Protein AF-A0A1G3KLN8-F1 (afdb_monomer)

Mean predicted aligned error: 6.67 Å

Foldseek 3Di:
DDDQDDDLVVQALKKFKDLDPPVSDTPDIDNDPVVVVVCCVVVVSVDIDIDHRHHPPDDDDD

pLDDT: mean 78.57, std 14.37, range [32.5, 91.94]

Sequence (62 aa):
MDNLFINSELYEGKFVILDNFENKNIIFSSDDTNKLLDEINNKKIESPYIVYVPESNSINIL

Solvent-accessible surface area (backbone atoms only — not comparable to full-atom values): 4013 Å² total; per-residue (Å²): 136,89,85,85,87,73,66,54,92,84,36,46,62,18,36,36,34,20,66,39,85,87,79,61,44,75,78,48,72,39,70,51,66,66,63,48,52,50,50,44,64,71,68,62,57,90,59,64,45,78,44,77,34,67,39,98,83,65,81,83,84,132

Secondary structure (DSSP, 8-state):
-PPP---HHHHTT-EEEES-TTT--EEEEES-HHHHHHHHHHHT-SS-EEEE---TT-----

Radius of gyration: 12.26 Å; Cα contacts (8 Å, |Δi|>4): 81; chains: 1; bounding box: 28×23×33 Å

Structure (mmCIF, N/CA/C/O backbone):
data_AF-A0A1G3KLN8-F1
#
_entry.id   AF-A0A1G3KLN8-F1
#
loop_
_atom_site.group_PDB
_atom_site.id
_atom_site.type_symbol
_atom_site.label_atom_id
_atom_site.label_alt_id
_atom_site.label_comp_id
_atom_site.label_asym_id
_atom_site.label_entity_id
_atom_site.label_seq_id
_atom_site.pdbx_PDB_ins_code
_atom_site.Cartn_x
_atom_site.Cartn_y
_atom_site.Cartn_z
_atom_site.occupancy
_atom_site.B_iso_or_equiv
_atom_site.auth_seq_id
_atom_site.auth_comp_id
_atom_site.auth_asym_id
_atom_site.auth_atom_id
_atom_site.pdbx_PDB_model_num
ATOM 1 N N . MET A 1 1 ? -21.138 -0.385 -11.483 1.00 49.88 1 MET A N 1
ATOM 2 C CA . MET A 1 1 ? -19.739 -0.812 -11.294 1.00 49.88 1 MET A CA 1
ATOM 3 C C . MET A 1 1 ? -18.979 0.416 -10.858 1.00 49.88 1 MET A C 1
ATOM 5 O O . MET A 1 1 ? -19.001 1.399 -11.590 1.00 49.88 1 MET A O 1
ATOM 9 N N . ASP A 1 2 ? -18.417 0.393 -9.656 1.00 57.56 2 ASP A N 1
ATOM 10 C CA . ASP A 1 2 ? -17.616 1.500 -9.144 1.00 57.56 2 ASP A CA 1
ATOM 11 C C . ASP A 1 2 ? -16.190 1.402 -9.675 1.00 57.56 2 ASP A C 1
ATOM 13 O O . ASP A 1 2 ? -15.544 0.364 -9.557 1.00 57.56 2 ASP A O 1
ATOM 17 N N . ASN A 1 3 ? -15.707 2.493 -10.268 1.00 65.38 3 ASN A N 1
ATOM 18 C CA . ASN A 1 3 ? -14.362 2.566 -10.828 1.00 65.38 3 ASN A CA 1
ATOM 19 C C . ASN A 1 3 ? -13.427 3.267 -9.838 1.00 65.38 3 ASN A C 1
ATOM 21 O O . ASN A 1 3 ? -13.711 4.384 -9.391 1.00 65.38 3 ASN A O 1
ATOM 25 N N . LEU A 1 4 ? -12.315 2.621 -9.498 1.00 69.12 4 LEU A N 1
ATOM 26 C CA . LEU A 1 4 ? -11.227 3.195 -8.713 1.00 69.12 4 LEU A CA 1
ATOM 27 C C . LEU A 1 4 ? -10.175 3.762 -9.676 1.00 69.12 4 LEU A C 1
ATOM 29 O O . LEU A 1 4 ? -9.641 3.028 -10.502 1.00 69.12 4 LEU A O 1
ATOM 33 N N . PHE A 1 5 ? -9.887 5.060 -9.575 1.00 69.88 5 PHE A N 1
ATOM 34 C CA . PHE A 1 5 ? -8.858 5.720 -10.380 1.00 69.88 5 PHE A CA 1
ATOM 35 C C . PHE A 1 5 ? -7.628 5.961 -9.507 1.00 69.88 5 PHE A C 1
ATOM 37 O O . PHE A 1 5 ? -7.656 6.811 -8.620 1.00 69.88 5 PHE A O 1
ATOM 44 N N . ILE A 1 6 ? -6.562 5.200 -9.748 1.00 73.06 6 ILE A N 1
ATOM 45 C CA . IL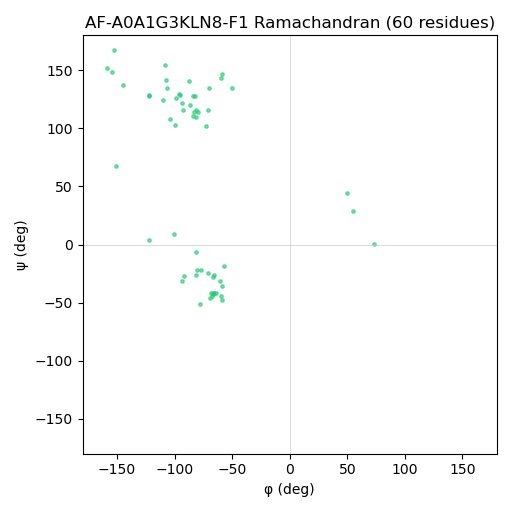E A 1 6 ? -5.259 5.384 -9.099 1.00 73.06 6 ILE A CA 1
ATOM 46 C C . ILE A 1 6 ? -4.311 5.993 -10.127 1.00 73.06 6 ILE A C 1
ATOM 48 O O . ILE A 1 6 ? -4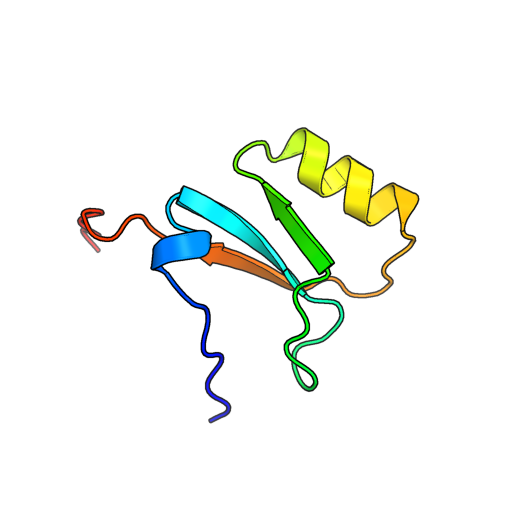.272 5.546 -11.272 1.00 73.06 6 ILE A O 1
ATOM 52 N N . ASN A 1 7 ? -3.546 7.009 -9.726 1.00 75.25 7 ASN A N 1
ATOM 53 C CA . ASN A 1 7 ? -2.521 7.588 -10.587 1.00 75.25 7 ASN A CA 1
ATOM 54 C C . ASN A 1 7 ? -1.331 6.621 -10.710 1.00 75.25 7 ASN A C 1
ATOM 56 O O . ASN A 1 7 ? -0.507 6.526 -9.800 1.00 75.25 7 ASN A O 1
ATOM 60 N N . SER A 1 8 ? -1.247 5.907 -11.831 1.00 73.62 8 SER A N 1
ATOM 61 C CA . SER A 1 8 ? -0.204 4.910 -12.083 1.00 73.62 8 SER A CA 1
ATOM 62 C C . SER A 1 8 ? 1.210 5.494 -12.057 1.00 73.62 8 SER A C 1
ATOM 64 O O . SER A 1 8 ? 2.113 4.817 -11.588 1.00 73.62 8 SER A O 1
ATOM 66 N N . GLU A 1 9 ? 1.410 6.756 -12.447 1.00 79.44 9 GLU A N 1
ATOM 67 C CA . GLU A 1 9 ? 2.740 7.392 -12.459 1.00 79.44 9 GLU A CA 1
ATOM 68 C C . GLU A 1 9 ? 3.341 7.558 -11.052 1.00 79.44 9 GLU A C 1
ATOM 70 O O . GLU A 1 9 ? 4.555 7.607 -10.886 1.00 79.44 9 GLU A O 1
ATOM 75 N N . LEU A 1 10 ? 2.500 7.651 -10.016 1.00 81.19 10 LEU A N 1
ATOM 76 C CA . LEU A 1 10 ? 2.951 7.861 -8.633 1.00 81.19 10 LEU A CA 1
ATOM 77 C C . LEU A 1 10 ? 3.167 6.549 -7.868 1.00 81.19 10 LEU A C 1
ATOM 79 O O . LEU A 1 10 ? 3.950 6.487 -6.906 1.00 81.19 10 LEU A O 1
ATOM 83 N N . TYR A 1 11 ? 2.446 5.508 -8.278 1.00 86.38 11 TYR A N 1
ATOM 84 C CA . TYR A 1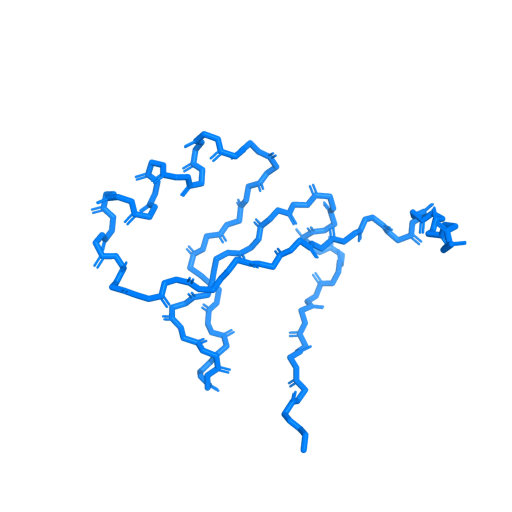 11 ? 2.313 4.269 -7.522 1.00 86.38 11 TYR A CA 1
ATOM 85 C C . TYR A 1 11 ? 2.762 3.028 -8.289 1.00 86.38 11 TYR A C 1
ATOM 87 O O . TYR A 1 11 ? 2.642 1.940 -7.742 1.00 86.38 11 TYR A O 1
ATOM 95 N N . GLU A 1 12 ? 3.295 3.163 -9.503 1.00 88.31 12 GLU A N 1
ATOM 96 C CA . GLU A 1 12 ? 3.818 2.027 -10.263 1.00 88.31 12 GLU A CA 1
ATOM 97 C C . GLU A 1 12 ? 4.784 1.163 -9.444 1.00 88.31 12 GLU A C 1
ATOM 99 O O . GLU A 1 12 ? 5.633 1.664 -8.702 1.00 88.31 12 GLU A O 1
ATOM 104 N N . GLY A 1 13 ? 4.588 -0.153 -9.530 1.00 87.81 13 GLY A N 1
ATOM 105 C CA . GLY A 1 13 ? 5.370 -1.143 -8.796 1.00 87.81 13 GLY A CA 1
ATOM 106 C C . GLY A 1 13 ? 5.059 -1.217 -7.297 1.00 87.81 13 GLY A C 1
ATOM 107 O O . GLY A 1 13 ? 5.657 -2.034 -6.599 1.00 87.81 13 GLY A O 1
ATOM 108 N N . LYS A 1 14 ? 4.121 -0.411 -6.780 1.00 90.38 14 LYS A N 1
ATOM 109 C CA . LYS A 1 14 ? 3.790 -0.351 -5.351 1.00 90.38 14 LYS A CA 1
ATOM 110 C C . LYS A 1 14 ? 2.436 -0.975 -5.052 1.00 90.38 14 LYS A C 1
ATOM 112 O O . LYS A 1 14 ? 1.505 -0.986 -5.857 1.00 90.38 14 LYS A O 1
ATOM 117 N N . PHE A 1 15 ? 2.309 -1.423 -3.816 1.00 90.56 15 PHE A N 1
ATOM 118 C CA . PHE A 1 15 ? 1.033 -1.689 -3.185 1.00 90.56 15 PHE A CA 1
ATOM 119 C C . PHE A 1 15 ? 0.510 -0.413 -2.532 1.00 90.56 15 PHE A C 1
ATOM 121 O O . PHE A 1 15 ? 1.265 0.351 -1.928 1.00 90.56 15 PHE A O 1
ATOM 128 N N . VAL A 1 16 ? -0.794 -0.197 -2.631 1.00 89.69 16 VAL A N 1
ATOM 129 C CA . VAL A 1 16 ? -1.497 0.981 -2.131 1.00 89.69 16 VAL A CA 1
ATOM 130 C C . VAL A 1 16 ? -2.566 0.530 -1.142 1.00 89.69 16 VAL A C 1
ATOM 132 O O . VAL A 1 16 ? -3.361 -0.353 -1.462 1.00 89.69 16 VAL A O 1
ATOM 135 N N . ILE A 1 17 ? -2.585 1.131 0.050 1.00 88.81 17 ILE A N 1
ATOM 136 C CA . ILE A 1 17 ? -3.617 0.916 1.068 1.00 88.81 17 ILE A CA 1
ATOM 137 C C . ILE A 1 17 ? -4.668 2.015 0.970 1.00 88.81 17 ILE A C 1
ATOM 139 O O . ILE A 1 17 ? -4.342 3.205 1.042 1.00 88.81 17 ILE A O 1
ATOM 143 N N . LEU A 1 18 ? -5.928 1.598 0.908 1.00 86.56 18 LEU A N 1
ATOM 144 C CA . LEU A 1 18 ? -7.099 2.461 1.010 1.00 86.56 18 LEU A CA 1
ATOM 145 C C . LEU A 1 18 ? -7.786 2.237 2.364 1.00 86.56 18 LEU A C 1
ATOM 147 O O . LEU A 1 18 ? -7.8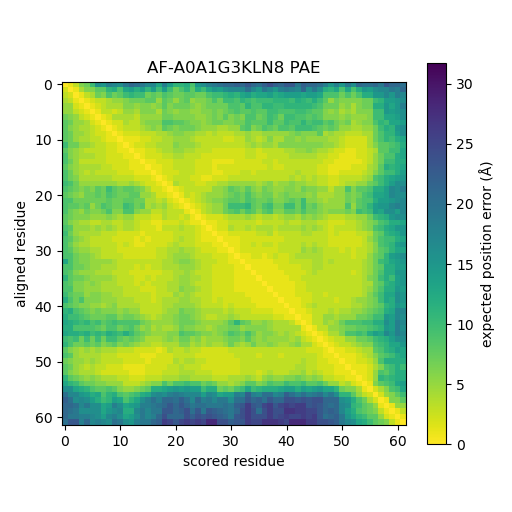69 1.096 2.828 1.00 86.56 18 LEU A O 1
ATOM 151 N N . ASP A 1 19 ? -8.294 3.309 2.981 1.00 81.88 19 ASP A N 1
ATOM 152 C CA . ASP A 1 19 ? -9.092 3.216 4.220 1.00 81.88 19 ASP A CA 1
ATOM 153 C C . ASP A 1 19 ? -10.423 2.510 3.994 1.00 81.88 19 ASP A C 1
ATOM 155 O O . ASP A 1 19 ? -10.848 1.699 4.813 1.00 81.88 19 ASP A O 1
ATOM 159 N N . ASN A 1 20 ? -11.075 2.823 2.881 1.00 77.00 20 ASN A N 1
ATOM 160 C CA . ASN A 1 20 ? -12.269 2.168 2.400 1.00 77.00 20 ASN A CA 1
ATOM 161 C C . ASN A 1 20 ? -12.354 2.273 0.861 1.00 77.00 20 ASN A C 1
ATOM 163 O O . ASN A 1 20 ? -11.655 3.060 0.214 1.00 77.00 20 ASN A O 1
ATOM 167 N N . PHE A 1 21 ? -13.253 1.489 0.266 1.00 73.12 21 PHE A N 1
ATOM 168 C CA . PHE A 1 21 ? -13.459 1.471 -1.183 1.00 73.12 21 PHE A CA 1
ATOM 169 C C . PHE A 1 21 ? -14.337 2.627 -1.715 1.00 73.12 21 PHE A C 1
ATOM 171 O O . PHE A 1 21 ? -14.249 2.977 -2.891 1.00 73.12 21 PHE A O 1
ATOM 178 N N . GLU A 1 22 ? -15.169 3.239 -0.871 1.00 75.38 22 GLU A N 1
ATOM 179 C CA . GLU A 1 22 ? -16.106 4.315 -1.240 1.00 75.38 22 GLU A CA 1
ATOM 180 C C . GLU A 1 22 ? -15.412 5.682 -1.401 1.00 75.38 22 GLU A C 1
ATOM 182 O O . GLU A 1 22 ? -15.536 6.337 -2.436 1.00 75.38 22 GLU A O 1
ATOM 187 N N . ASN A 1 23 ? -14.640 6.083 -0.393 1.00 69.94 23 ASN A N 1
ATOM 188 C CA . ASN A 1 23 ? -13.846 7.305 -0.301 1.00 69.94 23 ASN A CA 1
ATOM 189 C C . ASN A 1 23 ? -12.559 7.224 -1.121 1.00 69.94 23 ASN A C 1
ATOM 191 O O . ASN A 1 23 ? -12.009 8.265 -1.477 1.00 69.94 23 ASN A O 1
ATOM 195 N N . LYS A 1 24 ? -12.086 6.005 -1.424 1.00 74.75 24 LYS A N 1
ATOM 196 C CA . LYS A 1 24 ? -10.921 5.752 -2.289 1.00 74.75 24 LYS A CA 1
ATOM 197 C C . LYS A 1 24 ? -9.667 6.497 -1.819 1.00 74.75 24 LYS A C 1
ATOM 199 O O . LYS A 1 24 ? -8.822 6.878 -2.628 1.00 74.75 24 LYS A O 1
ATOM 204 N N . ASN A 1 25 ? -9.564 6.745 -0.517 1.00 83.50 25 ASN A N 1
ATOM 205 C CA . ASN A 1 25 ? -8.515 7.573 0.043 1.00 83.50 25 ASN A CA 1
ATOM 206 C C . ASN A 1 25 ? -7.275 6.718 0.310 1.00 83.50 25 ASN A C 1
ATOM 208 O O . ASN A 1 25 ? -7.315 5.745 1.062 1.00 83.50 25 ASN A O 1
ATOM 212 N N . ILE A 1 26 ? -6.172 7.089 -0.335 1.00 86.44 26 ILE A N 1
ATOM 213 C CA . ILE A 1 26 ? -4.893 6.395 -0.217 1.00 86.44 26 ILE A CA 1
ATOM 214 C C . ILE A 1 26 ? -4.203 6.862 1.061 1.00 86.44 26 ILE A C 1
ATOM 216 O O . ILE A 1 26 ? -3.807 8.019 1.179 1.00 86.44 26 ILE A O 1
ATOM 220 N N . ILE A 1 27 ? -4.015 5.949 2.009 1.00 87.44 27 ILE A N 1
ATOM 221 C CA . ILE A 1 27 ? -3.387 6.269 3.298 1.00 87.44 27 ILE A CA 1
ATOM 222 C C . ILE A 1 27 ? -1.883 5.998 3.271 1.00 87.44 27 ILE A C 1
ATOM 224 O O . I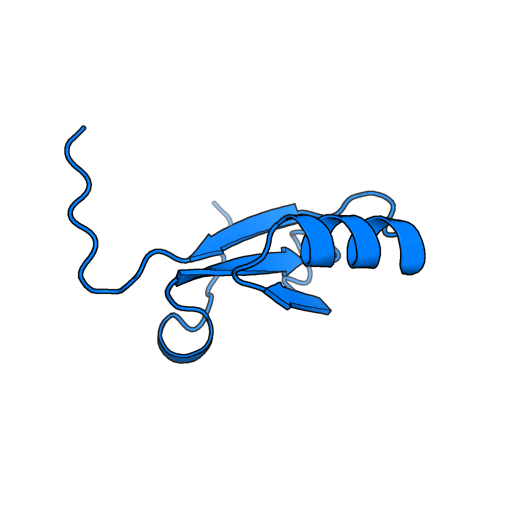LE A 1 27 ? -1.115 6.630 4.003 1.00 87.44 27 ILE A O 1
ATOM 228 N N . PHE A 1 28 ? -1.467 5.006 2.485 1.00 89.69 28 PHE A N 1
ATOM 229 C CA . PHE A 1 28 ? -0.085 4.555 2.427 1.00 89.69 28 PHE A CA 1
ATOM 230 C C . PHE A 1 28 ? 0.192 3.802 1.127 1.00 89.69 28 PHE A C 1
ATOM 232 O O . PHE A 1 28 ? -0.702 3.172 0.562 1.00 89.69 28 PHE A O 1
ATOM 239 N N . SER A 1 29 ? 1.441 3.840 0.670 1.00 91.38 29 SER A N 1
ATOM 240 C CA . SER A 1 29 ? 1.904 3.038 -0.459 1.00 91.38 29 SER A CA 1
ATOM 241 C C . SER A 1 29 ? 3.348 2.600 -0.254 1.00 91.38 29 SER A C 1
ATOM 243 O O . SER A 1 29 ? 4.175 3.422 0.142 1.00 91.38 29 SER A O 1
ATOM 245 N N . SER A 1 30 ? 3.658 1.348 -0.572 1.00 91.94 30 SER A N 1
ATOM 246 C CA . SER A 1 30 ? 5.002 0.775 -0.458 1.00 91.94 30 SER A CA 1
ATOM 247 C C . SER A 1 30 ? 5.167 -0.387 -1.436 1.00 91.94 30 SER A C 1
ATOM 249 O O . SER A 1 30 ? 4.206 -1.088 -1.737 1.00 91.94 30 SER A O 1
ATOM 251 N N . ASP A 1 31 ? 6.380 -0.590 -1.933 1.00 91.62 31 ASP A N 1
ATOM 252 C CA . ASP A 1 31 ? 6.812 -1.799 -2.648 1.00 91.62 31 ASP A CA 1
ATOM 253 C C . ASP A 1 31 ? 7.187 -2.936 -1.675 1.00 91.62 31 ASP A C 1
ATOM 255 O O . ASP A 1 31 ? 7.053 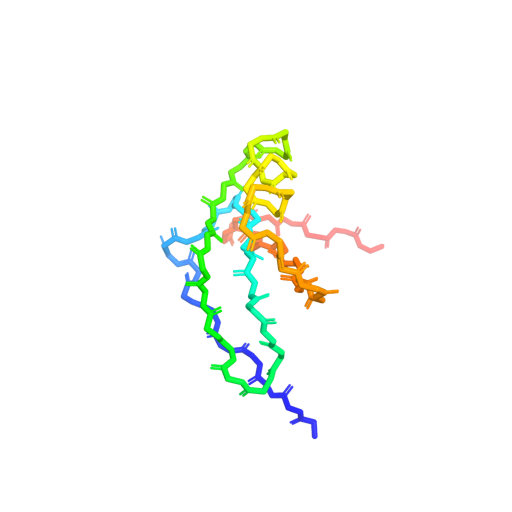-4.113 -1.997 1.00 91.62 31 ASP A O 1
ATOM 259 N N . ASP A 1 32 ? 7.598 -2.591 -0.452 1.00 91.62 32 ASP A N 1
ATOM 260 C CA . ASP A 1 32 ? 7.870 -3.529 0.637 1.00 91.62 32 ASP A CA 1
ATOM 261 C C . ASP A 1 32 ? 6.577 -3.920 1.368 1.00 91.62 32 ASP A C 1
ATOM 263 O O . ASP A 1 32 ? 5.946 -3.098 2.047 1.00 91.62 32 ASP A O 1
ATOM 267 N N . THR A 1 33 ? 6.201 -5.194 1.255 1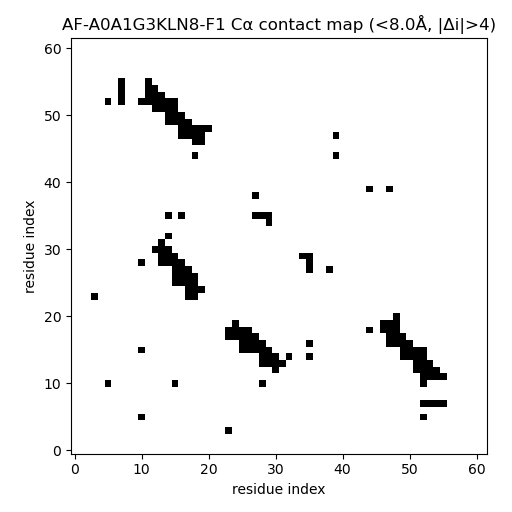.00 86.81 33 THR A N 1
ATOM 268 C CA . THR A 1 33 ? 5.011 -5.765 1.895 1.00 86.81 33 THR A CA 1
ATOM 269 C C . THR A 1 33 ? 5.101 -5.802 3.419 1.00 86.81 33 THR A C 1
ATOM 271 O O . THR A 1 33 ? 4.067 -5.722 4.077 1.00 86.81 33 THR A O 1
ATOM 274 N N . ASN A 1 34 ? 6.302 -5.889 4.004 1.00 89.81 34 ASN A N 1
ATOM 275 C CA . ASN A 1 34 ? 6.450 -5.915 5.463 1.00 89.81 34 ASN A CA 1
ATOM 276 C C . ASN A 1 34 ? 6.098 -4.551 6.058 1.00 89.81 34 ASN A C 1
ATOM 278 O O . ASN A 1 34 ? 5.274 -4.470 6.964 1.00 89.81 34 ASN A O 1
ATOM 282 N N . LYS A 1 35 ? 6.620 -3.468 5.464 1.00 90.69 35 LYS A N 1
ATOM 283 C CA . LYS A 1 35 ? 6.265 -2.093 5.860 1.00 90.69 35 LYS A CA 1
ATOM 284 C C . LYS A 1 35 ? 4.772 -1.824 5.724 1.00 90.69 35 LYS A C 1
ATOM 286 O O . LYS A 1 35 ? 4.194 -1.095 6.521 1.00 90.69 35 LYS A O 1
ATOM 291 N N . LEU A 1 36 ? 4.150 -2.411 4.707 1.00 88.69 36 LEU A N 1
ATOM 292 C CA . LEU A 1 36 ? 2.726 -2.259 4.454 1.00 88.69 36 LEU A CA 1
ATOM 293 C C . LEU A 1 36 ? 1.881 -2.921 5.553 1.00 88.69 36 LEU A C 1
ATOM 295 O O . LEU A 1 36 ? 0.935 -2.312 6.049 1.00 88.69 36 LEU A O 1
ATOM 299 N N . LEU A 1 37 ? 2.252 -4.132 5.974 1.00 86.38 37 LEU A N 1
ATOM 300 C CA . LEU A 1 37 ? 1.611 -4.824 7.095 1.00 86.38 37 LEU A CA 1
ATOM 301 C C . LEU A 1 37 ? 1.838 -4.094 8.422 1.00 86.38 37 LEU A C 1
ATOM 303 O O . LEU A 1 37 ? 0.897 -3.949 9.204 1.00 86.38 37 LEU A O 1
ATOM 307 N N . ASP A 1 38 ? 3.051 -3.597 8.657 1.00 90.25 38 ASP A N 1
ATOM 308 C CA . ASP A 1 38 ? 3.370 -2.807 9.846 1.00 90.25 38 ASP A CA 1
ATOM 309 C C . ASP A 1 38 ? 2.497 -1.548 9.924 1.00 90.25 38 ASP A C 1
ATOM 311 O O . ASP A 1 38 ? 1.927 -1.260 10.974 1.00 90.25 38 ASP A O 1
ATOM 315 N N . GLU A 1 39 ? 2.309 -0.830 8.814 1.00 88.94 39 GLU A N 1
ATOM 316 C CA . GLU A 1 39 ? 1.430 0.344 8.758 1.00 88.94 39 GLU A CA 1
ATOM 317 C C . GLU A 1 39 ? -0.043 0.006 9.008 1.00 88.94 39 GLU A C 1
ATOM 319 O O . GLU A 1 39 ? -0.711 0.721 9.757 1.00 88.94 39 GLU A O 1
ATOM 324 N N . ILE A 1 40 ? -0.556 -1.097 8.450 1.00 86.38 40 ILE A N 1
ATOM 325 C CA . ILE A 1 40 ? -1.929 -1.562 8.719 1.00 86.38 40 ILE A CA 1
ATOM 326 C C . ILE A 1 40 ? -2.121 -1.828 10.214 1.00 86.38 40 ILE A C 1
ATOM 328 O O . ILE A 1 40 ? -3.094 -1.357 10.814 1.00 86.38 40 ILE A O 1
ATOM 332 N N . ASN A 1 41 ? -1.170 -2.542 10.818 1.00 86.12 41 ASN A N 1
ATOM 333 C CA . ASN A 1 41 ? -1.207 -2.904 12.229 1.00 86.12 41 ASN A CA 1
ATOM 334 C C . ASN A 1 41 ? -1.078 -1.670 13.135 1.00 86.12 41 ASN A C 1
ATOM 336 O O . ASN A 1 41 ? -1.826 -1.530 14.104 1.00 86.12 41 ASN A O 1
ATOM 340 N N . ASN A 1 42 ? -0.173 -0.748 12.800 1.00 88.50 42 ASN A N 1
ATOM 341 C CA . ASN A 1 42 ? 0.074 0.469 13.573 1.00 88.50 42 ASN A CA 1
ATOM 342 C C . ASN A 1 42 ? -1.103 1.446 13.508 1.00 88.50 42 ASN A C 1
ATOM 344 O O . ASN A 1 42 ? -1.485 2.022 14.529 1.00 88.50 42 ASN A O 1
ATOM 348 N N . LYS A 1 43 ? -1.704 1.625 12.325 1.00 83.56 43 LYS A N 1
ATOM 349 C CA . LYS A 1 43 ? -2.833 2.545 12.126 1.00 83.56 43 LYS A CA 1
ATOM 350 C C . LYS A 1 43 ? -4.182 1.965 12.544 1.00 83.56 43 LYS A C 1
ATOM 352 O O . LYS A 1 43 ? -5.157 2.712 12.561 1.00 83.56 43 LYS A O 1
ATOM 357 N N . LYS A 1 44 ? -4.242 0.677 12.912 1.00 82.12 44 LYS A N 1
ATOM 358 C CA . LYS A 1 44 ? -5.472 -0.032 13.313 1.00 82.12 44 LYS A CA 1
ATOM 359 C C . LYS A 1 44 ? -6.606 0.165 12.303 1.00 82.12 44 LYS A C 1
ATOM 361 O O . LYS A 1 44 ? -7.743 0.446 12.675 1.00 82.12 44 LYS A O 1
ATOM 366 N N . ILE A 1 45 ? -6.280 0.060 11.017 1.00 78.88 45 ILE A N 1
ATOM 367 C CA . ILE A 1 45 ? -7.279 0.167 9.954 1.00 78.88 45 ILE A CA 1
ATOM 368 C C . ILE A 1 45 ? -8.121 -1.111 10.016 1.00 78.88 45 ILE A C 1
ATOM 370 O O . ILE A 1 45 ? -7.593 -2.202 9.833 1.00 78.88 45 ILE A O 1
ATOM 374 N N . GLU A 1 46 ? -9.415 -0.991 10.314 1.00 74.38 46 GLU A N 1
ATOM 375 C CA . GLU A 1 46 ? -10.283 -2.157 10.545 1.00 74.38 46 GLU A CA 1
ATOM 376 C C . GLU A 1 46 ? -10.591 -2.949 9.265 1.00 74.38 46 GLU A C 1
ATOM 378 O O . GLU A 1 46 ? -10.913 -4.134 9.329 1.00 74.38 46 GLU A O 1
ATOM 383 N N . SER A 1 47 ? -10.516 -2.319 8.089 1.00 78.56 47 SER A N 1
ATOM 384 C CA . SER A 1 47 ? -10.799 -2.967 6.798 1.00 78.56 47 SER A CA 1
ATOM 385 C C . SER A 1 47 ? -9.997 -2.338 5.653 1.00 78.56 47 SER A C 1
ATOM 387 O O . SER A 1 47 ? -10.573 -1.686 4.780 1.00 78.56 47 SER A O 1
ATOM 389 N N . PRO A 1 48 ? -8.660 -2.496 5.648 1.00 82.62 48 PRO A N 1
ATOM 390 C CA . PRO A 1 48 ? -7.820 -1.930 4.605 1.00 82.62 48 PRO A 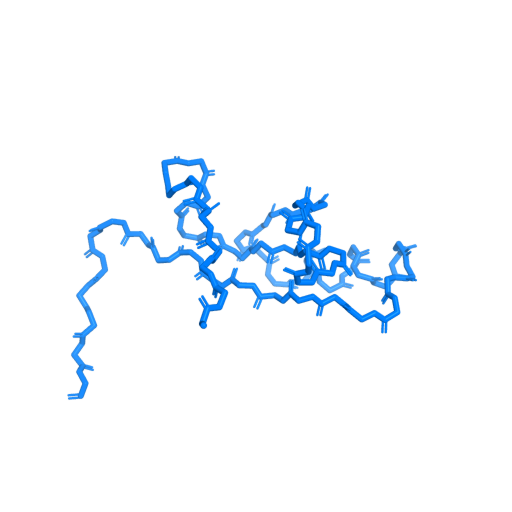CA 1
ATOM 391 C C . PRO A 1 48 ? -8.050 -2.667 3.284 1.00 82.62 48 PRO A C 1
ATOM 393 O O . PRO A 1 48 ? -8.029 -3.898 3.232 1.00 82.62 48 PRO A O 1
ATOM 396 N N . TYR A 1 49 ? -8.195 -1.913 2.199 1.00 86.94 49 TYR A N 1
ATOM 397 C CA . TYR A 1 49 ? -8.119 -2.474 0.852 1.00 86.94 49 TYR A CA 1
ATOM 398 C C . TYR A 1 49 ? -6.701 -2.291 0.331 1.00 86.94 49 TYR A C 1
ATOM 400 O O . TYR A 1 49 ? -6.171 -1.183 0.356 1.00 86.94 49 TYR A O 1
ATOM 408 N N . ILE A 1 50 ? -6.096 -3.374 -0.149 1.00 86.75 50 ILE A N 1
ATOM 409 C CA . ILE A 1 50 ? -4.745 -3.357 -0.709 1.00 86.75 50 ILE A CA 1
ATOM 410 C C . ILE A 1 50 ? -4.857 -3.575 -2.212 1.00 86.75 50 ILE A C 1
ATOM 412 O O . ILE A 1 50 ? -5.426 -4.570 -2.660 1.00 86.75 50 ILE A O 1
ATOM 416 N N . VAL A 1 51 ? -4.305 -2.648 -2.988 1.00 87.44 51 VAL A N 1
ATOM 417 C CA . VAL A 1 51 ? -4.288 -2.714 -4.451 1.00 87.44 51 VAL A CA 1
ATOM 418 C C . VAL A 1 51 ? -2.845 -2.675 -4.923 1.00 87.44 51 VAL A C 1
ATOM 420 O O . VAL A 1 51 ? -2.094 -1.782 -4.540 1.00 87.44 51 VAL A O 1
ATOM 423 N N . TYR A 1 52 ? -2.452 -3.638 -5.751 1.00 88.19 52 TYR A N 1
ATOM 424 C CA . TYR A 1 52 ? -1.173 -3.580 -6.449 1.00 88.19 52 TYR A CA 1
ATOM 425 C C . TYR A 1 52 ? -1.324 -2.739 -7.713 1.00 88.19 52 TYR A C 1
ATOM 427 O O . TYR A 1 52 ? -2.228 -2.987 -8.514 1.00 88.19 52 TYR A O 1
ATOM 435 N N . VAL A 1 53 ? -0.450 -1.751 -7.880 1.00 87.75 53 VAL A N 1
ATOM 436 C CA . VAL A 1 53 ? -0.392 -0.931 -9.087 1.00 87.75 53 VAL A CA 1
ATOM 437 C C . VAL A 1 53 ? 0.747 -1.469 -9.952 1.00 87.75 53 VAL A C 1
ATOM 439 O O . VAL A 1 53 ? 1.917 -1.225 -9.644 1.00 87.75 53 VAL A O 1
ATOM 442 N N . PRO A 1 54 ? 0.432 -2.231 -11.012 1.00 83.56 54 PRO A N 1
ATOM 443 C CA . PRO A 1 54 ? 1.449 -2.748 -11.911 1.00 83.56 54 PRO A CA 1
ATOM 444 C C . PRO A 1 54 ? 2.265 -1.616 -12.534 1.00 83.56 54 PRO A C 1
ATOM 446 O O . PRO A 1 54 ? 1.736 -0.543 -12.827 1.00 83.56 54 PRO A O 1
ATOM 449 N N . GLU A 1 55 ? 3.548 -1.874 -12.780 1.00 83.06 55 GLU A N 1
ATOM 450 C CA . GLU A 1 55 ? 4.344 -0.991 -13.628 1.00 83.06 55 GLU A CA 1
ATOM 451 C C . GLU A 1 55 ? 3.728 -0.911 -15.022 1.00 83.06 55 GLU A C 1
ATOM 453 O O . GLU A 1 55 ? 3.241 -1.911 -15.558 1.00 83.06 55 GLU A O 1
ATOM 458 N N . SER A 1 56 ? 3.790 0.268 -15.638 1.00 71.44 56 SER A N 1
ATOM 459 C CA . SER A 1 56 ? 3.206 0.530 -16.961 1.00 71.44 56 SER A CA 1
ATOM 460 C C . SER A 1 56 ? 3.734 -0.419 -18.058 1.00 71.44 56 SER A C 1
ATOM 462 O O . SER A 1 56 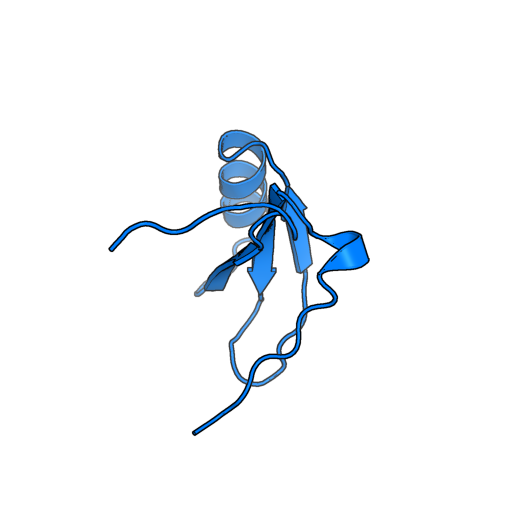? 3.086 -0.600 -19.086 1.00 71.44 56 SER A O 1
ATOM 464 N N . ASN A 1 57 ? 4.880 -1.069 -17.817 1.00 59.91 57 ASN A N 1
ATOM 465 C CA . ASN A 1 57 ? 5.519 -2.060 -18.690 1.00 59.91 57 ASN A CA 1
ATOM 466 C C . ASN A 1 57 ? 5.291 -3.531 -18.288 1.00 59.91 57 ASN A C 1
ATOM 468 O O . ASN A 1 57 ? 5.935 -4.424 -18.842 1.00 59.91 57 ASN A O 1
ATOM 472 N N . SER A 1 58 ? 4.411 -3.825 -17.333 1.00 52.69 58 SER A N 1
ATOM 473 C CA . SER A 1 58 ? 4.194 -5.207 -16.896 1.00 52.69 58 SER A CA 1
ATOM 474 C C . SER A 1 58 ? 3.273 -5.967 -17.863 1.00 52.69 58 SER A C 1
ATOM 476 O O . SER A 1 58 ? 2.095 -5.662 -18.048 1.00 52.69 58 SER A O 1
ATOM 478 N N . ILE A 1 59 ? 3.844 -6.978 -18.523 1.00 42.72 59 ILE A N 1
ATOM 479 C CA . ILE A 1 59 ? 3.134 -7.887 -19.427 1.00 42.72 59 ILE A CA 1
ATOM 480 C C . ILE A 1 59 ? 2.437 -8.946 -18.566 1.00 42.72 59 ILE A C 1
ATOM 482 O O . ILE A 1 59 ? 3.095 -9.815 -17.997 1.00 42.72 59 ILE A O 1
ATOM 486 N N . ASN A 1 60 ? 1.108 -8.891 -18.484 1.00 42.47 60 ASN A N 1
ATOM 487 C CA . ASN A 1 60 ? 0.310 -9.975 -17.912 1.00 42.47 60 ASN A CA 1
ATOM 488 C C . ASN A 1 60 ? 0.053 -11.033 -18.995 1.00 42.47 60 ASN A C 1
ATOM 490 O O . ASN A 1 60 ? -0.691 -10.779 -19.943 1.00 42.47 60 ASN A O 1
ATOM 494 N N . ILE A 1 61 ? 0.669 -12.209 -18.864 1.00 32.50 61 ILE A N 1
ATOM 495 C CA . ILE A 1 61 ? 0.278 -13.408 -19.618 1.00 32.50 61 ILE A CA 1
ATOM 496 C C . ILE A 1 61 ? -0.712 -14.171 -18.731 1.00 32.50 61 ILE A C 1
ATOM 498 O O . ILE A 1 61 ? -0.345 -14.579 -17.630 1.00 32.50 61 ILE A O 1
ATOM 502 N N . LEU A 1 62 ? -1.960 -14.284 -19.197 1.00 34.50 62 LEU A N 1
ATOM 503 C CA . LEU A 1 62 ? -3.047 -15.047 -18.569 1.00 34.50 62 LEU A CA 1
ATOM 504 C C . LEU A 1 62 ? -2.927 -16.544 -18.871 1.00 34.50 62 LEU A C 1
ATOM 506 O O . LEU A 1 62 ? -2.597 -16.875 -20.034 1.00 34.50 62 LEU A O 1
#